Protein AF-A0A4Y2VWH1-F1 (afdb_monomer_lite)

Sequence (164 aa):
TGNESFRDIEFEDDFLRLFISSNDYKIDQAFLKIQNFLNLRIDHNYFFHNVTFDFTQNPAYRFVTLLPHRRKDGSATILFELAKWDPDIVPLEHLKQIMFMIYIQELRNPVTQASGFNIIYDFEDAGFRYIKYGTPKNLFLLHHVSFVSIFFSLGQVLREMHKQ

Secondary structure (DSSP, 8-state):
---GGGTT----HHHHHHHHHTTTT-HHHHHHHHHHHHHHHHHTGGGGS-----TTT-GGGTTEEE-SS--TT-PEEEEEEGGG--TTTS-HHHHHHHHHHHHHHHTTSHHHHHH-EEEEEE-TT--GGGGGG--HHHHHHHHHHHHHHT---THHHHHHHT--

Radius of gyration: 17.05 Å; chains: 1; bounding box: 41×46×43 Å

Structure (mmCIF, N/CA/C/O backbone):
data_AF-A0A4Y2VWH1-F1
#
_entry.id   AF-A0A4Y2VWH1-F1
#
loop_
_atom_site.group_PDB
_atom_site.id
_atom_site.type_symbol
_atom_site.label_atom_id
_atom_site.label_alt_id
_atom_site.label_comp_id
_atom_site.label_asym_id
_atom_site.label_entity_id
_atom_site.label_seq_id
_atom_site.pdbx_PDB_ins_code
_atom_site.Cartn_x
_atom_site.Cartn_y
_atom_site.Cartn_z
_atom_site.occupancy
_atom_site.B_iso_or_equiv
_atom_site.auth_seq_id
_atom_site.auth_comp_id
_atom_site.auth_asym_id
_atom_site.auth_atom_id
_atom_site.pdbx_PDB_model_num
ATOM 1 N N . THR A 1 1 ? -14.461 24.667 16.921 1.00 41.09 1 THR A N 1
ATOM 2 C CA . THR A 1 1 ? -13.549 25.353 15.982 1.00 41.09 1 THR A CA 1
ATOM 3 C C . THR A 1 1 ? -12.993 24.311 15.031 1.00 41.09 1 THR A C 1
ATOM 5 O O . THR A 1 1 ? -12.254 23.441 15.466 1.00 41.09 1 THR A O 1
ATOM 8 N N . GLY A 1 2 ? -13.447 24.302 13.776 1.00 49.59 2 GLY A N 1
ATOM 9 C CA . GLY A 1 2 ? -12.966 23.357 12.761 1.00 49.59 2 GLY A CA 1
ATOM 10 C C . GLY A 1 2 ? -11.771 23.942 12.014 1.00 49.59 2 GLY A C 1
ATOM 11 O O . GLY A 1 2 ? -11.797 25.123 11.674 1.00 49.59 2 GLY A O 1
ATOM 12 N N . ASN A 1 3 ? -10.732 23.139 11.794 1.00 55.84 3 ASN A N 1
ATOM 13 C CA . ASN A 1 3 ? -9.590 23.521 10.966 1.00 55.84 3 ASN A CA 1
ATOM 14 C C . ASN A 1 3 ? -10.058 23.693 9.506 1.00 55.84 3 ASN A C 1
ATOM 16 O O . ASN A 1 3 ? -10.715 22.802 8.964 1.00 55.84 3 ASN A O 1
ATOM 20 N N . GLU A 1 4 ? -9.748 24.833 8.881 1.00 60.78 4 GLU A N 1
ATOM 21 C CA . GLU A 1 4 ? -10.197 25.157 7.520 1.00 60.78 4 GLU A CA 1
ATOM 22 C C . GLU A 1 4 ? -9.680 24.163 6.466 1.00 60.78 4 GLU A C 1
ATOM 24 O O . GLU A 1 4 ? -10.330 23.981 5.441 1.00 60.78 4 GLU A O 1
ATOM 29 N N . SER A 1 5 ? -8.586 23.446 6.751 1.00 61.66 5 SER A N 1
ATOM 30 C CA . SER A 1 5 ? -7.979 22.438 5.867 1.00 61.66 5 SER A CA 1
ATOM 31 C C . SER A 1 5 ? -8.829 21.184 5.615 1.00 61.66 5 SER A C 1
ATOM 33 O O . SER A 1 5 ? -8.465 20.377 4.763 1.00 61.66 5 SER A O 1
ATOM 35 N N . PHE A 1 6 ? -9.931 20.984 6.348 1.00 61.72 6 PHE A N 1
ATOM 36 C CA . PHE A 1 6 ? -10.769 19.780 6.244 1.00 61.72 6 PHE A CA 1
ATOM 37 C C . PHE A 1 6 ? -12.213 20.062 5.808 1.00 61.72 6 PHE A C 1
ATOM 39 O O . PHE A 1 6 ? -13.040 19.156 5.862 1.00 61.72 6 PHE A O 1
ATOM 46 N N . ARG A 1 7 ? -12.537 21.297 5.391 1.00 61.34 7 ARG A N 1
ATOM 47 C CA . ARG A 1 7 ? -13.916 21.681 5.024 1.00 61.34 7 ARG A CA 1
ATOM 48 C C . ARG A 1 7 ? -14.492 20.874 3.857 1.00 61.34 7 ARG A C 1
ATOM 50 O O . ARG A 1 7 ? -15.697 20.663 3.834 1.00 61.34 7 ARG A O 1
ATOM 57 N N . ASP A 1 8 ? -13.637 20.384 2.965 1.00 65.75 8 ASP A N 1
ATOM 58 C CA . ASP A 1 8 ? -14.047 19.644 1.764 1.00 65.75 8 ASP A CA 1
ATOM 59 C C . ASP A 1 8 ? -14.011 18.117 1.957 1.00 65.75 8 ASP A C 1
ATOM 61 O O . ASP A 1 8 ? -14.059 17.354 0.991 1.00 65.75 8 ASP A O 1
ATOM 65 N N . ILE A 1 9 ? -13.860 17.643 3.199 1.00 66.88 9 ILE A N 1
ATOM 66 C CA . ILE A 1 9 ? -13.859 16.213 3.511 1.00 66.88 9 ILE A CA 1
ATOM 67 C C . ILE A 1 9 ? -15.233 15.831 4.042 1.00 66.88 9 ILE A C 1
ATOM 69 O O . ILE A 1 9 ? -15.542 16.039 5.214 1.00 66.88 9 ILE A O 1
ATOM 73 N N . GLU A 1 10 ? -16.039 15.232 3.174 1.00 71.50 10 GLU A N 1
ATOM 74 C CA . GLU A 1 10 ? -17.254 14.545 3.586 1.00 71.50 10 GLU A CA 1
ATOM 75 C C . GLU A 1 10 ? -16.892 13.118 4.007 1.00 71.50 10 GLU A C 1
ATOM 77 O O . GLU A 1 10 ? -16.312 12.346 3.241 1.00 71.50 10 GLU A O 1
ATOM 82 N N . PHE A 1 11 ? -17.169 12.790 5.267 1.00 77.06 11 PHE A N 1
ATOM 83 C CA . PHE A 1 11 ? -16.975 11.443 5.778 1.00 77.06 11 PHE A CA 1
ATOM 84 C C . PHE A 1 11 ? -18.276 10.666 5.637 1.00 77.06 11 PHE A C 1
ATOM 86 O O . PHE A 1 11 ? -19.231 10.920 6.366 1.00 77.06 11 PHE A O 1
ATOM 93 N N . GLU A 1 12 ? -18.297 9.705 4.719 1.00 78.06 12 GLU A N 1
ATOM 94 C CA . GLU A 1 12 ? -19.407 8.763 4.607 1.00 78.06 12 GLU A CA 1
ATOM 95 C C . GLU A 1 12 ? -19.543 7.938 5.902 1.00 78.06 12 GLU A C 1
ATOM 97 O O . GLU A 1 12 ? -18.546 7.561 6.527 1.00 78.06 12 GLU A O 1
ATOM 102 N N . ASP A 1 13 ? -20.776 7.610 6.295 1.00 79.75 13 ASP A N 1
ATOM 103 C CA . ASP A 1 13 ? -21.050 6.811 7.499 1.00 79.75 13 ASP A CA 1
ATOM 104 C C . ASP A 1 13 ? -20.295 5.480 7.487 1.00 79.75 13 ASP A C 1
ATOM 106 O O . ASP A 1 13 ? -19.728 5.068 8.503 1.00 79.75 13 ASP A O 1
ATOM 110 N N . ASP A 1 14 ? -20.255 4.821 6.328 1.00 74.06 14 ASP A N 1
ATOM 111 C CA . ASP A 1 14 ? -19.540 3.563 6.164 1.00 74.06 14 ASP A CA 1
ATOM 112 C C . ASP A 1 14 ? -18.046 3.747 6.410 1.00 74.06 14 ASP A C 1
ATOM 114 O O . ASP A 1 14 ? -17.468 2.907 7.089 1.00 74.06 14 ASP A O 1
ATOM 118 N N . PHE A 1 15 ? -17.449 4.866 5.974 1.00 77.44 15 PHE A N 1
ATOM 119 C CA . PHE A 1 15 ? -16.045 5.204 6.222 1.00 77.44 15 PHE A CA 1
ATOM 120 C C . PHE A 1 15 ? -15.758 5.399 7.715 1.00 77.44 15 PHE A C 1
ATOM 122 O O . PHE A 1 15 ? -14.807 4.818 8.234 1.00 77.44 15 PHE A O 1
ATOM 129 N N . LEU A 1 16 ? -16.587 6.158 8.439 1.00 83.12 16 LEU A N 1
ATOM 130 C CA . LEU A 1 16 ? -16.414 6.354 9.887 1.00 83.12 16 LEU A CA 1
ATOM 131 C C . LEU A 1 16 ? -16.597 5.050 10.668 1.00 83.12 16 LEU A C 1
ATOM 133 O O . LEU A 1 16 ? -15.852 4.775 11.614 1.00 83.12 16 LEU A O 1
ATOM 137 N N . ARG A 1 17 ? -17.554 4.215 10.248 1.00 81.44 17 ARG A N 1
ATOM 138 C CA . ARG A 1 17 ? -17.773 2.884 10.824 1.00 81.44 17 ARG A CA 1
ATOM 139 C C . ARG A 1 17 ? -16.542 1.996 10.695 1.00 81.44 17 ARG A C 1
ATOM 141 O O . ARG A 1 17 ? -16.327 1.211 11.614 1.00 81.44 17 ARG A O 1
ATOM 148 N N . LEU A 1 18 ? -15.723 2.155 9.647 1.00 78.31 18 LEU A N 1
ATOM 149 C CA . LEU A 1 18 ? -14.462 1.416 9.497 1.00 78.31 18 LEU A CA 1
ATOM 150 C C . LEU A 1 18 ? -13.538 1.650 10.691 1.00 78.31 18 LEU A C 1
ATOM 152 O O . LEU A 1 18 ? -13.060 0.698 11.295 1.00 78.31 18 LEU A O 1
ATOM 156 N N . PHE A 1 19 ? -13.316 2.913 11.062 1.00 81.75 19 PHE A N 1
ATOM 157 C CA . PHE A 1 19 ? -12.410 3.259 12.160 1.00 81.75 19 PHE A CA 1
ATOM 158 C C . PHE A 1 19 ? -12.948 2.797 13.508 1.00 81.75 19 PHE A C 1
ATOM 160 O O . PHE A 1 19 ? -12.181 2.399 14.378 1.00 81.75 19 PHE A O 1
ATOM 167 N N . ILE A 1 20 ? -14.262 2.843 13.704 1.00 84.81 20 ILE A N 1
ATOM 168 C CA . ILE A 1 20 ? -14.867 2.417 14.965 1.00 84.81 20 ILE A CA 1
ATOM 169 C C . ILE A 1 20 ? -14.798 0.891 15.096 1.00 84.81 20 ILE A C 1
ATOM 171 O O . ILE A 1 20 ? -14.327 0.386 16.118 1.00 84.81 20 ILE A O 1
ATOM 175 N N . SER A 1 21 ? -15.229 0.154 14.068 1.00 79.50 21 SER A N 1
ATOM 176 C CA . SER A 1 21 ? -15.251 -1.312 14.086 1.00 79.50 21 SER A CA 1
ATOM 177 C C . SER A 1 21 ? -13.838 -1.890 14.175 1.00 79.50 21 SER A C 1
ATOM 179 O O . SER A 1 21 ? -13.600 -2.810 14.956 1.00 79.50 21 SER A O 1
ATOM 181 N N . SER A 1 22 ? -12.872 -1.286 13.478 1.00 75.62 22 SER A N 1
ATOM 182 C CA . SER A 1 22 ? -11.475 -1.713 13.493 1.00 75.62 22 SER A CA 1
ATOM 183 C C . SER A 1 22 ? -10.705 -1.349 14.760 1.00 75.62 22 SER A C 1
ATOM 185 O O . SER A 1 22 ? -9.524 -1.663 14.857 1.00 75.62 22 SER A O 1
ATOM 187 N N . ASN A 1 23 ? -11.337 -0.695 15.737 1.00 80.12 23 ASN A N 1
ATOM 188 C CA . ASN A 1 23 ? -10.744 -0.380 17.038 1.00 80.12 23 ASN A CA 1
ATOM 189 C C . ASN A 1 23 ? -11.553 -0.987 18.201 1.00 80.12 23 ASN A C 1
ATOM 191 O O . ASN A 1 23 ? -11.502 -0.480 19.320 1.00 80.12 23 ASN A O 1
ATOM 195 N N . ASP A 1 24 ? -12.308 -2.067 17.962 1.00 82.94 24 ASP A N 1
ATOM 196 C CA . ASP A 1 24 ? -13.233 -2.680 18.933 1.00 82.94 24 ASP A CA 1
ATOM 197 C C . ASP A 1 24 ? -14.187 -1.657 19.576 1.00 82.94 24 ASP A C 1
ATOM 199 O O . ASP A 1 24 ? -14.462 -1.718 20.776 1.00 82.94 24 ASP A O 1
ATOM 203 N N . TYR A 1 25 ? -14.646 -0.667 18.808 1.00 85.50 25 TYR A N 1
ATOM 204 C CA . TYR A 1 25 ? -15.505 0.419 19.290 1.00 85.50 25 TYR A CA 1
ATOM 205 C C . TYR A 1 25 ? -14.866 1.319 20.368 1.00 85.50 25 TYR A C 1
ATOM 207 O O . TYR A 1 25 ? -15.559 2.098 21.025 1.00 85.50 25 TYR A O 1
ATOM 215 N N . LYS A 1 26 ? -13.537 1.281 20.536 1.00 89.50 26 LYS A N 1
ATOM 216 C CA . LYS A 1 26 ? -12.795 2.207 21.406 1.00 89.50 26 LYS A CA 1
ATOM 217 C C . LYS A 1 26 ? -12.671 3.562 20.712 1.00 89.50 26 LYS A C 1
ATOM 219 O O . LYS A 1 26 ? -11.758 3.783 19.917 1.00 89.50 26 LYS A O 1
ATOM 224 N N . ILE A 1 27 ? -13.600 4.463 21.025 1.00 90.44 27 ILE A N 1
ATOM 225 C CA . ILE A 1 27 ? -13.768 5.756 20.344 1.00 90.44 27 ILE A CA 1
ATOM 226 C C . ILE A 1 27 ? -12.482 6.589 20.322 1.00 90.44 27 ILE A C 1
ATOM 228 O O . ILE A 1 27 ? -12.123 7.100 19.267 1.00 90.44 27 ILE A O 1
ATOM 232 N N . ASP A 1 28 ? -11.738 6.658 21.427 1.00 90.38 28 ASP A N 1
ATOM 233 C CA . ASP A 1 28 ? -10.490 7.435 21.484 1.00 90.38 28 ASP A CA 1
ATOM 234 C C . ASP A 1 28 ? -9.426 6.907 20.508 1.00 90.38 28 ASP A C 1
ATOM 236 O O . ASP A 1 28 ? -8.703 7.675 19.871 1.00 90.38 28 ASP A O 1
ATOM 240 N N . GLN A 1 29 ? -9.352 5.581 20.344 1.00 87.56 29 GLN A N 1
ATOM 241 C CA . GLN A 1 29 ? -8.416 4.945 19.413 1.00 87.56 29 GLN A CA 1
ATOM 242 C C . GLN A 1 29 ? -8.857 5.166 17.965 1.00 87.56 29 GLN A C 1
ATOM 244 O O . GLN A 1 29 ? -8.034 5.528 17.124 1.00 87.56 29 GLN A O 1
ATOM 249 N N . ALA A 1 30 ? -10.157 5.025 17.689 1.00 87.19 30 ALA A N 1
ATOM 250 C CA . ALA A 1 30 ? -10.735 5.329 16.384 1.00 87.19 30 ALA A CA 1
ATOM 251 C C . ALA A 1 30 ? -10.494 6.797 15.990 1.00 87.19 30 ALA A C 1
ATOM 253 O O . ALA A 1 30 ? -10.068 7.078 14.870 1.0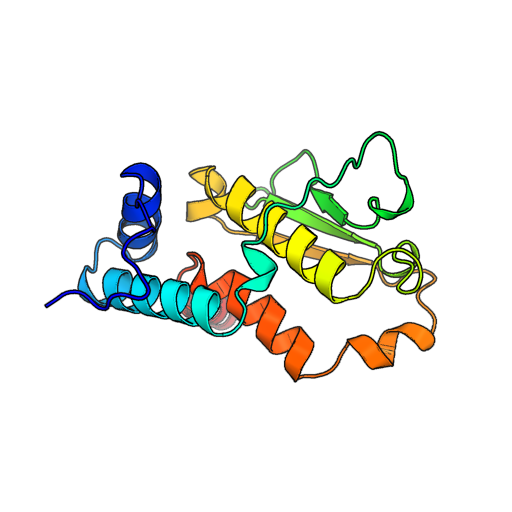0 87.19 30 ALA A O 1
ATOM 254 N N . PHE A 1 31 ? -10.680 7.733 16.925 1.00 88.69 31 PHE A N 1
ATOM 255 C CA . PHE A 1 31 ? -10.443 9.155 16.697 1.00 88.69 31 PHE A CA 1
ATOM 256 C C . PHE A 1 31 ? -8.972 9.451 16.385 1.00 88.69 31 PHE A C 1
ATOM 258 O O . PHE A 1 31 ? -8.682 10.122 15.394 1.00 88.69 31 PHE A O 1
ATOM 265 N N . LEU A 1 32 ? -8.032 8.879 17.148 1.00 88.00 32 LEU A N 1
ATOM 266 C CA . LEU A 1 32 ? -6.598 8.997 16.859 1.00 88.00 32 LEU A CA 1
ATOM 267 C C . LEU A 1 32 ? -6.252 8.479 15.452 1.00 88.00 32 LEU A C 1
ATOM 269 O O . LEU A 1 32 ? -5.411 9.050 14.756 1.00 88.00 32 LEU A O 1
ATOM 273 N N . LYS A 1 33 ? -6.901 7.400 15.001 1.00 83.69 33 LYS A N 1
ATOM 274 C CA . LYS A 1 33 ? -6.706 6.854 13.650 1.00 83.69 33 LYS A CA 1
ATOM 275 C C . LYS A 1 33 ? -7.247 7.778 12.563 1.00 83.69 33 LYS A C 1
ATOM 277 O O . LYS A 1 33 ? -6.551 7.986 11.572 1.00 83.69 33 LYS A O 1
ATOM 282 N N . ILE A 1 34 ? -8.406 8.398 12.780 1.00 86.69 34 ILE A N 1
ATOM 283 C CA . ILE A 1 34 ? -8.937 9.430 11.879 1.00 86.69 34 ILE A CA 1
ATOM 284 C C . ILE A 1 34 ? -7.964 10.614 11.794 1.00 86.69 34 ILE A C 1
ATOM 286 O O . ILE A 1 34 ? -7.655 11.070 10.696 1.00 86.69 34 ILE A O 1
ATOM 290 N N . GLN A 1 35 ? -7.409 11.077 12.919 1.00 87.12 35 GLN A N 1
ATOM 291 C CA . GLN A 1 35 ? -6.401 12.145 12.913 1.00 87.12 35 GLN A CA 1
ATOM 292 C C . GLN A 1 35 ? -5.151 11.753 12.114 1.00 87.12 35 GLN A C 1
ATOM 294 O O . GLN A 1 35 ? -4.659 12.545 11.315 1.00 87.12 35 GLN A O 1
ATOM 299 N N . ASN A 1 36 ? -4.663 10.519 12.270 1.00 85.88 36 ASN A N 1
ATOM 300 C CA . ASN A 1 36 ? -3.532 10.022 11.486 1.00 85.88 36 ASN A CA 1
ATOM 301 C C . ASN A 1 36 ? -3.852 9.960 9.985 1.00 85.88 36 ASN A C 1
ATOM 303 O O . ASN A 1 36 ? -3.011 10.333 9.171 1.00 85.88 36 ASN A O 1
ATOM 307 N N . PHE A 1 37 ? -5.061 9.532 9.609 1.00 84.50 37 PHE A N 1
ATOM 308 C CA . PHE A 1 37 ? -5.513 9.535 8.216 1.00 84.50 37 PHE A CA 1
ATOM 309 C C . PHE A 1 37 ? -5.567 10.958 7.640 1.00 84.50 37 PHE A C 1
ATOM 311 O O . PHE A 1 37 ? -5.122 11.198 6.518 1.00 84.50 37 PHE A O 1
ATOM 318 N N . LEU A 1 38 ? -6.055 11.922 8.421 1.00 85.69 38 LEU A N 1
ATOM 319 C CA . LEU A 1 38 ? -6.078 13.330 8.032 1.00 85.69 38 LEU A CA 1
ATOM 320 C C . LEU A 1 38 ? -4.668 13.911 7.861 1.00 85.69 38 LEU A C 1
ATOM 322 O O . LEU A 1 38 ? -4.416 14.608 6.880 1.00 85.69 38 LEU A O 1
ATOM 326 N N . ASN A 1 39 ? -3.737 13.579 8.757 1.00 86.69 39 ASN A N 1
ATOM 327 C CA . ASN A 1 39 ? -2.334 13.980 8.629 1.00 86.69 39 ASN A CA 1
ATOM 328 C C . ASN A 1 39 ? -1.682 13.353 7.391 1.00 86.69 39 ASN A C 1
ATOM 330 O O . ASN A 1 39 ? -1.011 14.052 6.641 1.00 86.69 39 ASN A O 1
ATOM 334 N N . LEU A 1 40 ? -1.950 12.071 7.107 1.00 84.25 40 LEU A N 1
ATOM 335 C CA . LEU A 1 40 ? -1.500 11.419 5.874 1.00 84.25 40 LEU A CA 1
ATOM 336 C C . LEU A 1 40 ? -1.991 12.180 4.633 1.00 84.25 40 LEU A C 1
ATOM 338 O O . LEU A 1 40 ? -1.221 12.377 3.696 1.00 84.25 40 LEU A O 1
ATOM 342 N N . ARG A 1 41 ? -3.249 12.637 4.635 1.00 84.94 41 ARG A N 1
ATOM 343 C CA . ARG A 1 41 ? -3.819 13.433 3.541 1.00 84.94 41 ARG A CA 1
ATOM 344 C C . ARG A 1 41 ? -3.178 14.811 3.399 1.00 84.94 41 ARG A C 1
ATOM 346 O O . ARG A 1 41 ? -3.063 15.283 2.275 1.00 84.94 41 ARG A O 1
ATOM 353 N N . ILE A 1 42 ? -2.750 15.441 4.490 1.00 85.38 42 ILE A N 1
ATOM 354 C CA . ILE A 1 42 ? -2.020 16.716 4.445 1.00 85.38 42 ILE A CA 1
ATOM 355 C C . ILE A 1 42 ? -0.599 16.496 3.920 1.00 85.38 42 ILE A C 1
ATOM 357 O O . ILE A 1 42 ? -0.201 17.112 2.933 1.00 85.38 42 ILE A O 1
ATOM 361 N N . ASP A 1 43 ? 0.144 15.587 4.549 1.00 86.81 43 ASP A N 1
ATOM 362 C CA . ASP A 1 43 ? 1.572 15.379 4.294 1.00 86.81 43 ASP A CA 1
ATOM 363 C C . ASP A 1 43 ? 1.833 14.708 2.93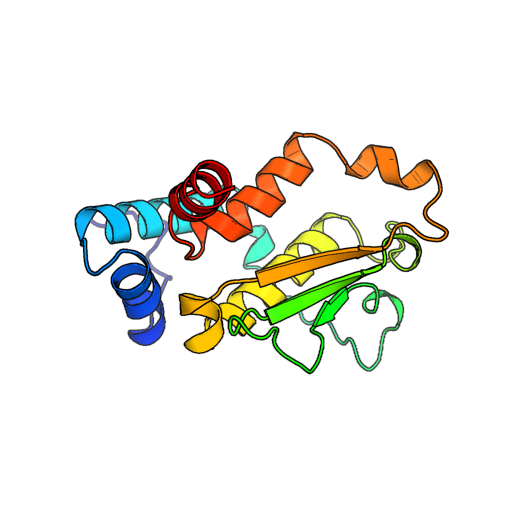7 1.00 86.81 43 ASP A C 1
ATOM 365 O O . ASP A 1 43 ? 2.906 14.856 2.350 1.00 86.81 43 ASP A O 1
ATOM 369 N N . HIS A 1 44 ? 0.855 13.947 2.439 1.00 86.62 44 HIS A N 1
ATOM 370 C CA . HIS A 1 44 ? 0.951 13.153 1.217 1.00 86.62 44 HIS A CA 1
ATOM 371 C C . HIS A 1 44 ? -0.322 13.284 0.363 1.00 86.62 44 HIS A C 1
ATOM 373 O O . HIS A 1 44 ? -0.884 12.289 -0.099 1.00 86.62 44 HIS A O 1
ATOM 379 N N . ASN A 1 45 ? -0.773 14.522 0.132 1.00 86.75 45 ASN A N 1
ATOM 380 C CA . ASN A 1 45 ? -2.008 14.823 -0.607 1.00 86.75 45 ASN A CA 1
ATOM 381 C C . ASN A 1 45 ? -2.096 14.180 -2.002 1.00 86.75 45 ASN A C 1
ATOM 383 O O . ASN A 1 45 ? -3.198 13.868 -2.452 1.00 86.75 45 ASN A O 1
ATOM 387 N N . TYR A 1 46 ? -0.957 13.893 -2.642 1.00 87.44 46 TYR A N 1
ATOM 388 C CA . TYR A 1 46 ? -0.908 13.262 -3.956 1.00 87.44 46 TYR A CA 1
ATOM 389 C C . TYR A 1 46 ? -1.621 11.908 -3.980 1.00 87.44 46 TYR A C 1
ATOM 391 O O . TYR A 1 46 ? -2.211 11.569 -4.999 1.00 87.44 46 TYR A O 1
ATOM 399 N N . PHE A 1 47 ? -1.662 11.161 -2.870 1.00 85.88 47 PHE A N 1
ATOM 400 C CA . PHE A 1 47 ? -2.446 9.923 -2.768 1.00 85.88 47 PHE A CA 1
ATOM 401 C C . PHE A 1 47 ? -3.935 10.109 -3.089 1.00 85.88 47 PHE A C 1
ATOM 403 O O . PHE A 1 47 ? -4.591 9.164 -3.515 1.00 85.88 47 PHE A O 1
ATOM 410 N N . PHE A 1 48 ? -4.454 11.317 -2.879 1.00 82.25 48 PHE A N 1
ATOM 411 C CA . PHE A 1 48 ? -5.868 11.668 -2.973 1.00 82.25 48 PHE A CA 1
ATOM 412 C C . PHE A 1 48 ? -6.193 12.499 -4.218 1.00 82.25 48 PHE A C 1
ATOM 414 O O . PHE A 1 48 ? -7.331 12.935 -4.379 1.00 82.25 48 PHE A O 1
ATOM 421 N N . HIS A 1 49 ? -5.216 12.755 -5.092 1.00 84.69 49 HIS A N 1
ATOM 422 C CA . HIS A 1 49 ? -5.492 13.373 -6.384 1.00 84.69 49 HIS A CA 1
ATOM 423 C C . HIS A 1 49 ? -6.306 12.412 -7.258 1.00 84.69 49 HIS A C 1
ATOM 425 O O . HIS A 1 49 ? -6.064 11.205 -7.255 1.00 84.69 49 HIS A O 1
ATOM 431 N N . ASN A 1 50 ? -7.256 12.947 -8.029 1.00 77.12 50 ASN A N 1
ATOM 432 C CA . ASN A 1 50 ? -8.029 12.150 -8.978 1.00 77.12 50 ASN A CA 1
ATOM 433 C C . ASN A 1 50 ? -7.097 11.609 -10.066 1.00 77.12 50 ASN A C 1
ATOM 435 O O . ASN A 1 50 ? -6.663 12.354 -10.944 1.00 77.12 50 ASN A O 1
ATOM 439 N N . VAL A 1 51 ? -6.805 10.311 -10.010 1.00 72.44 51 VAL A N 1
ATOM 440 C CA . VAL A 1 51 ? -6.035 9.604 -11.033 1.00 72.44 51 VAL A CA 1
ATOM 441 C C . VAL A 1 51 ? -6.830 8.389 -11.488 1.00 72.44 51 VAL A C 1
ATOM 443 O O . VAL A 1 51 ? -7.332 7.617 -10.674 1.00 72.44 51 VAL A O 1
ATOM 446 N N . THR A 1 52 ? -6.954 8.218 -12.801 1.00 76.81 52 THR A N 1
ATOM 447 C CA . THR A 1 52 ? -7.584 7.042 -13.403 1.00 76.81 52 THR A CA 1
ATOM 448 C C . THR A 1 52 ? -6.494 6.148 -13.975 1.00 76.81 52 THR A C 1
ATOM 450 O O . THR A 1 52 ? -5.798 6.534 -14.911 1.00 76.81 52 THR A O 1
ATOM 453 N N . PHE A 1 53 ? -6.351 4.948 -13.416 1.00 82.56 53 PHE A N 1
ATOM 454 C CA . PHE A 1 53 ? -5.459 3.918 -13.938 1.00 82.56 53 PHE A CA 1
ATOM 455 C C . PHE A 1 53 ? -6.288 2.873 -14.681 1.00 82.56 53 PHE A C 1
ATOM 457 O O . PHE A 1 53 ? -7.113 2.187 -14.079 1.00 82.56 53 PHE A O 1
ATOM 464 N N . ASP A 1 54 ? -6.074 2.743 -15.989 1.00 82.31 54 ASP A N 1
ATOM 465 C CA . ASP A 1 54 ? -6.727 1.702 -16.779 1.00 82.31 54 ASP A CA 1
ATOM 466 C C . ASP A 1 54 ? -5.831 0.462 -16.883 1.00 82.31 54 ASP A C 1
ATOM 468 O O . ASP A 1 54 ? -4.994 0.332 -17.781 1.00 82.31 54 ASP A O 1
ATOM 472 N N . PHE A 1 55 ? -6.027 -0.471 -15.952 1.00 83.12 55 PHE A N 1
ATOM 473 C CA . PHE A 1 55 ? -5.330 -1.761 -15.932 1.00 83.12 55 PHE A CA 1
ATOM 474 C C . PHE A 1 55 ? -5.708 -2.664 -17.119 1.00 83.12 55 PHE A C 1
ATOM 476 O O . PHE A 1 55 ? -4.982 -3.614 -17.431 1.00 83.12 55 PHE A O 1
ATOM 483 N N . THR A 1 56 ? -6.828 -2.395 -17.798 1.00 83.56 56 THR A N 1
ATOM 484 C CA . THR A 1 56 ? -7.295 -3.181 -18.948 1.00 83.56 56 THR A CA 1
ATOM 485 C C . THR A 1 56 ? -6.614 -2.746 -20.239 1.00 83.56 56 THR A C 1
ATOM 487 O O . THR A 1 56 ? -6.270 -3.603 -21.050 1.00 83.56 56 THR A O 1
ATOM 490 N N . GLN A 1 57 ? -6.327 -1.453 -20.394 1.00 84.19 57 GLN A N 1
ATOM 491 C CA . GLN A 1 57 ? -5.730 -0.905 -21.613 1.00 84.19 57 GLN A CA 1
ATOM 492 C C . GLN A 1 57 ? -4.211 -0.756 -21.532 1.00 84.19 57 GLN A C 1
ATOM 494 O O . GLN A 1 57 ? -3.532 -0.981 -22.532 1.00 84.19 57 GLN A O 1
ATOM 499 N N . ASN A 1 58 ? -3.657 -0.421 -20.362 1.00 87.38 58 ASN A N 1
ATOM 500 C CA . ASN A 1 58 ? -2.222 -0.190 -20.223 1.00 87.38 58 ASN A CA 1
ATOM 501 C C . ASN A 1 58 ? -1.537 -1.326 -19.436 1.00 87.38 58 ASN A C 1
ATOM 503 O O . ASN A 1 58 ? -1.702 -1.419 -18.214 1.00 87.38 58 ASN A O 1
ATOM 507 N N . PRO A 1 59 ? -0.730 -2.182 -20.095 1.00 88.69 59 PRO A N 1
ATOM 508 C CA . PRO A 1 59 ? -0.023 -3.266 -19.419 1.00 88.69 59 PRO A CA 1
ATOM 509 C C . PRO A 1 59 ? 1.004 -2.766 -18.395 1.00 88.69 59 PRO A C 1
ATOM 511 O O . PRO A 1 59 ? 1.328 -3.512 -17.476 1.00 88.69 59 PRO A O 1
ATOM 514 N N . ALA A 1 60 ? 1.460 -1.511 -18.485 1.00 89.69 60 ALA A N 1
ATOM 515 C CA . ALA A 1 60 ? 2.413 -0.936 -17.538 1.00 89.69 60 ALA A CA 1
ATOM 516 C C . ALA A 1 60 ? 1.867 -0.836 -16.103 1.00 89.69 60 ALA A C 1
ATOM 518 O O . ALA A 1 60 ? 2.652 -0.721 -15.170 1.00 89.69 60 ALA A O 1
ATOM 519 N N . TYR A 1 61 ? 0.545 -0.906 -15.899 1.00 90.25 61 TYR A N 1
ATOM 520 C CA . TYR A 1 61 ? -0.061 -0.932 -14.561 1.00 90.25 61 TYR A CA 1
ATOM 521 C C . TYR A 1 61 ? -0.230 -2.351 -13.990 1.00 90.25 61 TYR A C 1
ATOM 523 O O . TYR A 1 61 ? -0.616 -2.508 -12.834 1.00 90.25 61 TYR A O 1
ATOM 531 N N . ARG A 1 62 ? 0.073 -3.403 -14.763 1.00 91.00 62 ARG A N 1
ATOM 532 C CA . ARG A 1 62 ? -0.160 -4.813 -14.393 1.00 91.00 62 ARG A CA 1
ATOM 533 C C . ARG A 1 62 ? 1.018 -5.445 -13.642 1.00 91.00 62 ARG A C 1
ATOM 535 O O . ARG A 1 62 ? 1.410 -6.572 -13.925 1.00 91.00 62 ARG A O 1
ATOM 542 N N . PHE A 1 63 ? 1.589 -4.705 -12.697 1.00 92.81 63 PHE A N 1
ATOM 543 C CA . PHE A 1 63 ? 2.613 -5.193 -11.761 1.00 92.81 63 PHE A CA 1
ATOM 544 C C . PHE A 1 63 ? 2.037 -5.504 -10.373 1.00 92.81 63 PHE A C 1
ATOM 546 O O . PHE A 1 63 ? 2.746 -5.984 -9.492 1.00 92.81 63 PHE A O 1
ATOM 553 N N . VAL A 1 64 ? 0.754 -5.213 -10.158 1.00 92.88 64 VAL A N 1
ATOM 554 C CA . VAL A 1 64 ? 0.027 -5.544 -8.936 1.00 92.88 64 VAL A CA 1
ATOM 555 C C . VAL A 1 64 ? -1.281 -6.233 -9.296 1.00 92.88 64 VAL A C 1
ATOM 557 O O . VAL A 1 64 ? -2.015 -5.780 -10.172 1.00 92.88 64 VAL A O 1
ATOM 560 N N . THR A 1 65 ? -1.570 -7.334 -8.611 1.00 92.31 65 THR A N 1
ATOM 561 C CA . THR A 1 65 ? -2.777 -8.130 -8.824 1.00 92.31 65 THR A CA 1
ATOM 562 C C . THR A 1 65 ? -3.437 -8.429 -7.488 1.00 92.31 65 THR A C 1
ATOM 564 O O . THR A 1 65 ? -2.821 -9.007 -6.595 1.00 92.31 65 THR A O 1
ATOM 567 N N . LEU A 1 66 ? -4.717 -8.084 -7.360 1.00 92.25 66 LEU A N 1
ATOM 568 C CA . LEU A 1 66 ? -5.559 -8.616 -6.297 1.00 92.25 66 LEU A CA 1
ATOM 569 C C . LEU A 1 66 ? -5.993 -10.030 -6.696 1.00 92.25 66 LEU A C 1
ATOM 571 O O . LEU A 1 66 ? -6.709 -10.208 -7.682 1.00 92.25 66 LEU A O 1
ATOM 575 N N . LEU A 1 67 ? -5.536 -11.042 -5.961 1.00 94.19 67 LEU A N 1
ATOM 576 C CA . LEU A 1 67 ? -5.868 -12.425 -6.282 1.00 94.19 67 LEU A CA 1
ATOM 577 C C . LEU A 1 67 ? -7.357 -12.695 -6.024 1.00 94.19 67 LEU A C 1
ATOM 579 O O . LEU A 1 67 ? -7.912 -12.226 -5.028 1.00 94.19 67 LEU A O 1
ATOM 583 N N . PRO A 1 68 ? -8.012 -13.502 -6.877 1.00 92.56 68 PRO A N 1
ATOM 584 C CA . PRO A 1 68 ? -9.458 -13.696 -6.822 1.00 92.56 68 PRO A CA 1
ATOM 585 C C . PRO A 1 68 ? -9.918 -14.488 -5.596 1.00 92.56 68 PRO A C 1
ATOM 587 O O . PRO A 1 68 ? -11.113 -14.550 -5.319 1.00 92.56 68 PRO A O 1
ATOM 590 N N . HIS A 1 69 ? -9.010 -15.185 -4.911 1.00 93.50 69 HIS A N 1
ATOM 591 C CA . HIS A 1 69 ? -9.340 -16.069 -3.799 1.00 93.50 69 HIS A CA 1
ATOM 592 C C . HIS A 1 69 ? -8.728 -15.529 -2.514 1.00 93.50 69 HIS A C 1
ATOM 594 O O . HIS A 1 69 ? -7.535 -15.227 -2.441 1.00 93.50 69 HIS A O 1
ATOM 600 N N . ARG A 1 70 ? -9.569 -15.435 -1.486 1.00 92.38 70 ARG A N 1
ATOM 601 C CA . ARG A 1 70 ? -9.142 -15.093 -0.131 1.00 92.38 70 ARG A CA 1
ATOM 602 C C . ARG A 1 70 ? -8.432 -16.278 0.505 1.00 92.38 70 ARG A C 1
ATOM 604 O O . ARG A 1 70 ? -8.699 -17.437 0.177 1.00 92.38 70 ARG A O 1
ATOM 611 N N . ARG A 1 71 ? -7.540 -15.985 1.446 1.00 91.75 71 ARG A N 1
ATOM 612 C CA . ARG A 1 71 ? -6.956 -17.014 2.310 1.00 91.75 71 ARG A CA 1
ATOM 613 C C . ARG A 1 71 ? -8.024 -17.581 3.250 1.00 91.75 71 ARG A C 1
ATOM 615 O O . ARG A 1 71 ? -9.101 -17.011 3.413 1.00 91.75 71 ARG A O 1
ATOM 622 N N . LYS A 1 72 ? -7.714 -18.706 3.902 1.00 92.75 72 LYS A N 1
ATOM 623 C CA . LYS A 1 72 ? -8.621 -19.371 4.861 1.00 92.75 72 LYS A CA 1
ATOM 624 C C . LYS A 1 72 ? -9.024 -18.477 6.044 1.00 92.75 72 LYS A C 1
ATOM 626 O O . LYS A 1 72 ? -10.087 -18.681 6.610 1.00 92.75 72 LYS A O 1
ATOM 631 N N . ASP A 1 73 ? -8.183 -17.507 6.394 1.00 86.88 73 ASP A N 1
ATOM 632 C CA . ASP A 1 73 ? -8.429 -16.494 7.429 1.00 86.88 73 ASP A CA 1
ATOM 633 C C . ASP A 1 73 ? -9.305 -15.317 6.944 1.00 86.88 73 ASP A C 1
ATOM 635 O O . ASP A 1 73 ? -9.621 -14.430 7.729 1.00 86.88 73 ASP A O 1
ATOM 639 N N . GLY A 1 74 ? -9.710 -15.304 5.667 1.00 88.31 74 GLY A N 1
ATOM 640 C CA . GLY A 1 74 ? -10.492 -14.238 5.034 1.00 88.31 74 GLY A CA 1
ATOM 641 C C . GLY A 1 74 ? -9.652 -13.140 4.372 1.00 88.31 74 GLY A C 1
ATOM 642 O O . GLY A 1 74 ? -10.203 -12.336 3.610 1.00 88.31 74 GLY A O 1
ATOM 643 N N . SER A 1 75 ? -8.333 -13.115 4.599 1.00 90.00 75 SER A N 1
ATOM 644 C CA . SER A 1 75 ? -7.473 -12.030 4.120 1.00 90.00 75 SER A CA 1
ATOM 645 C C . SER A 1 75 ? -7.419 -11.959 2.595 1.00 90.00 75 SER A C 1
ATOM 647 O O . SER A 1 75 ? -7.375 -12.974 1.885 1.00 90.00 75 SER A O 1
ATOM 649 N N . ALA A 1 76 ? -7.443 -10.727 2.085 1.00 92.31 76 ALA A N 1
ATOM 650 C CA . ALA A 1 76 ? -7.267 -10.442 0.668 1.00 92.31 76 ALA A CA 1
ATOM 651 C C . ALA A 1 76 ? -5.788 -10.608 0.302 1.00 92.31 76 ALA A C 1
ATOM 653 O O . ALA A 1 76 ? -4.921 -10.072 0.992 1.00 92.31 76 ALA A O 1
ATOM 654 N N . THR A 1 77 ? -5.483 -11.346 -0.770 1.00 93.44 77 THR A N 1
ATOM 655 C CA . THR A 1 77 ? -4.092 -11.516 -1.211 1.00 93.44 77 THR A CA 1
ATOM 656 C C . THR A 1 77 ? -3.759 -10.567 -2.351 1.00 93.44 77 THR A C 1
ATOM 658 O O . THR A 1 77 ? -4.434 -10.573 -3.377 1.00 93.44 77 THR A O 1
ATOM 661 N N . ILE A 1 78 ? -2.695 -9.789 -2.179 1.00 91.81 78 ILE A N 1
ATOM 662 C CA . ILE A 1 78 ? -2.126 -8.915 -3.203 1.00 91.81 78 ILE A CA 1
ATOM 663 C C . ILE A 1 78 ? -0.797 -9.518 -3.651 1.00 91.81 78 ILE A C 1
ATOM 665 O O . ILE A 1 78 ? 0.090 -9.741 -2.831 1.00 91.81 78 ILE A O 1
ATOM 669 N N . LEU A 1 79 ? -0.659 -9.773 -4.947 1.00 93.06 79 LEU A N 1
ATOM 670 C CA . LEU A 1 79 ? 0.595 -10.141 -5.591 1.00 93.06 79 LEU A CA 1
ATOM 671 C C . LEU A 1 79 ? 1.229 -8.886 -6.190 1.00 93.06 79 LEU A C 1
ATOM 673 O O . LEU A 1 79 ? 0.583 -8.175 -6.958 1.00 93.06 79 LEU A O 1
ATOM 677 N N . PHE A 1 80 ? 2.482 -8.625 -5.841 1.00 91.88 80 PHE A N 1
ATOM 678 C CA . PHE A 1 80 ? 3.282 -7.535 -6.376 1.00 91.88 80 PHE A CA 1
ATOM 679 C C . PHE A 1 80 ? 4.493 -8.104 -7.118 1.00 91.88 80 PHE A C 1
ATOM 681 O O . PHE A 1 80 ? 5.389 -8.666 -6.495 1.00 91.88 80 PHE A O 1
ATOM 688 N N . GLU A 1 81 ? 4.510 -7.949 -8.439 1.00 93.69 81 GLU A N 1
ATOM 689 C CA . GLU A 1 81 ? 5.532 -8.483 -9.344 1.00 93.69 81 GLU A CA 1
ATOM 690 C C . GLU A 1 81 ? 6.513 -7.369 -9.716 1.00 93.69 81 GLU A C 1
ATOM 692 O O . GLU A 1 81 ? 6.278 -6.581 -10.638 1.00 93.69 81 GLU A O 1
ATOM 697 N N . LEU A 1 82 ? 7.620 -7.273 -8.975 1.00 91.81 82 LEU A N 1
ATOM 698 C CA . LEU A 1 82 ? 8.508 -6.111 -9.038 1.00 91.81 82 LEU A CA 1
ATOM 699 C C . LEU A 1 82 ? 9.158 -5.934 -10.418 1.00 91.81 82 LEU A C 1
ATOM 701 O O . LEU A 1 82 ? 9.319 -4.802 -10.873 1.00 91.81 82 LEU A O 1
ATOM 705 N N . ALA A 1 83 ? 9.500 -7.026 -11.106 1.00 92.25 83 ALA A N 1
ATOM 706 C CA . ALA A 1 83 ? 10.121 -6.970 -12.430 1.00 92.25 83 ALA A CA 1
ATOM 707 C C . ALA A 1 83 ? 9.197 -6.406 -13.524 1.00 92.25 83 ALA A C 1
ATOM 709 O O . ALA A 1 83 ? 9.686 -5.849 -14.507 1.00 92.25 83 ALA A O 1
ATOM 710 N N . LYS A 1 84 ? 7.871 -6.499 -13.342 1.00 94.06 84 LYS A N 1
ATOM 711 C CA . LYS A 1 84 ? 6.876 -5.932 -14.270 1.00 94.06 84 LYS A CA 1
ATOM 712 C C . LYS A 1 84 ? 6.687 -4.429 -14.095 1.00 94.06 84 LYS A C 1
ATOM 714 O O . LYS A 1 84 ? 6.119 -3.778 -14.969 1.00 94.06 84 LYS A O 1
ATOM 719 N N . TRP A 1 85 ? 7.136 -3.871 -12.974 1.00 94.19 85 TRP A N 1
ATOM 720 C CA . TRP A 1 85 ? 7.099 -2.436 -12.763 1.00 94.19 85 TRP A CA 1
ATOM 721 C C . TRP A 1 85 ? 8.251 -1.765 -13.515 1.00 94.19 85 TRP A C 1
ATOM 723 O O . TRP A 1 85 ? 9.428 -2.033 -13.254 1.00 94.19 85 TRP A O 1
ATOM 733 N N . ASP A 1 86 ? 7.899 -0.867 -14.434 1.00 92.69 86 ASP A N 1
ATOM 734 C CA . ASP A 1 86 ? 8.833 0.038 -15.098 1.00 92.69 86 ASP A CA 1
ATOM 735 C C . ASP A 1 86 ? 8.734 1.441 -14.467 1.00 92.69 86 ASP A C 1
ATOM 737 O O . ASP A 1 86 ? 7.734 2.132 -14.684 1.00 92.69 86 ASP A O 1
ATOM 741 N N . PRO A 1 87 ? 9.742 1.881 -13.687 1.00 92.44 87 PRO A N 1
ATOM 742 C CA . PRO A 1 87 ? 9.739 3.188 -13.040 1.00 92.44 87 PRO A CA 1
ATOM 743 C C . PRO A 1 87 ? 9.785 4.380 -14.003 1.00 92.44 87 PRO A C 1
ATOM 745 O O . PRO A 1 87 ? 9.446 5.485 -13.579 1.00 92.44 87 PRO A O 1
ATOM 748 N N . ASP A 1 88 ? 10.216 4.175 -15.254 1.00 91.94 88 ASP A N 1
ATOM 749 C CA . ASP A 1 88 ? 10.296 5.232 -16.267 1.00 91.94 88 ASP A CA 1
ATOM 750 C C . ASP A 1 88 ? 8.923 5.470 -16.927 1.00 91.94 88 ASP A C 1
ATOM 752 O O . ASP A 1 88 ? 8.639 6.572 -17.395 1.00 91.94 88 ASP A O 1
ATOM 756 N N . ILE A 1 89 ? 8.039 4.462 -16.906 1.00 92.06 89 ILE A N 1
ATOM 757 C CA . ILE A 1 89 ? 6.651 4.554 -17.395 1.00 92.06 89 ILE A CA 1
ATOM 758 C C . ILE A 1 89 ? 5.678 4.851 -16.248 1.00 92.06 89 ILE A C 1
ATOM 760 O O . ILE A 1 89 ? 4.766 5.669 -16.381 1.00 92.06 89 ILE A O 1
ATOM 764 N N . VAL A 1 90 ? 5.858 4.177 -15.112 1.00 92.44 90 VAL A N 1
ATOM 765 C CA . VAL A 1 90 ? 5.049 4.338 -13.904 1.00 92.44 90 VAL A CA 1
ATOM 766 C C . VAL A 1 90 ? 5.956 4.843 -12.788 1.00 92.44 90 VAL A C 1
ATOM 768 O O . VAL A 1 90 ? 6.578 4.040 -12.091 1.00 92.44 90 VAL A O 1
ATOM 771 N N . PRO A 1 91 ? 6.027 6.166 -12.564 1.00 92.25 91 PRO A N 1
ATOM 772 C CA . PRO A 1 91 ? 6.833 6.724 -11.490 1.00 92.25 91 PRO A CA 1
ATOM 773 C C . PRO A 1 91 ? 6.464 6.131 -10.128 1.00 92.25 91 PRO A C 1
ATOM 775 O O . PRO A 1 91 ? 5.324 5.729 -9.886 1.00 92.25 91 PRO A O 1
ATOM 778 N N . LEU A 1 92 ? 7.417 6.137 -9.194 1.00 90.38 92 LEU A N 1
ATOM 779 C CA . LEU A 1 92 ? 7.212 5.609 -7.840 1.00 90.38 92 LEU A CA 1
ATOM 780 C C . LEU A 1 92 ? 5.976 6.212 -7.141 1.00 90.38 92 LEU A C 1
ATOM 782 O O . LEU A 1 92 ? 5.319 5.529 -6.360 1.00 90.38 92 LEU A O 1
ATOM 786 N N . GLU A 1 93 ? 5.653 7.478 -7.405 1.00 89.25 93 GLU A N 1
ATOM 787 C CA . GLU A 1 93 ? 4.455 8.134 -6.865 1.00 89.25 93 GLU A CA 1
ATOM 788 C C . GLU A 1 93 ? 3.160 7.500 -7.385 1.00 89.25 93 GLU A C 1
ATOM 790 O O . GLU A 1 93 ? 2.261 7.228 -6.591 1.00 89.25 93 GLU A O 1
ATOM 795 N N . HIS A 1 94 ? 3.094 7.163 -8.676 1.00 90.50 94 HIS A N 1
ATOM 796 C CA . HIS A 1 94 ? 1.953 6.452 -9.255 1.00 90.50 94 HIS A CA 1
ATOM 797 C C . HIS A 1 94 ? 1.848 5.026 -8.715 1.00 90.50 94 HIS A C 1
ATOM 799 O O . HIS A 1 94 ? 0.752 4.578 -8.400 1.00 90.50 94 HIS A O 1
ATOM 805 N N . LEU A 1 95 ? 2.973 4.328 -8.522 1.00 91.12 95 LEU A N 1
ATOM 806 C CA . LEU A 1 95 ? 2.968 3.026 -7.846 1.00 91.12 95 LEU A CA 1
ATOM 807 C C . LEU A 1 95 ? 2.349 3.140 -6.448 1.00 91.12 95 LEU A C 1
ATOM 809 O O . LEU A 1 95 ? 1.476 2.355 -6.084 1.00 91.12 95 LEU A O 1
ATOM 813 N N . LYS A 1 96 ? 2.774 4.137 -5.666 1.00 89.06 96 LYS A N 1
ATOM 814 C CA . LYS A 1 96 ? 2.244 4.396 -4.323 1.00 89.06 96 LYS A CA 1
ATOM 815 C C . LYS A 1 96 ? 0.742 4.714 -4.360 1.00 89.06 96 LYS A C 1
ATOM 817 O O . LYS A 1 96 ? 0.002 4.156 -3.554 1.00 89.06 96 LYS A O 1
ATOM 822 N N . GLN A 1 97 ? 0.287 5.543 -5.301 1.00 90.44 97 GLN A N 1
ATOM 823 C CA . GLN A 1 97 ? -1.138 5.839 -5.513 1.00 90.44 97 GLN A CA 1
ATOM 824 C C . GLN A 1 97 ? -1.948 4.592 -5.880 1.00 90.44 97 GLN A C 1
ATOM 826 O O . GLN A 1 97 ? -3.005 4.368 -5.300 1.00 90.44 97 GLN A O 1
ATOM 831 N N . ILE A 1 98 ? -1.443 3.754 -6.791 1.00 90.31 98 ILE A N 1
ATOM 832 C CA . ILE A 1 98 ? -2.086 2.494 -7.183 1.00 90.31 98 ILE A CA 1
ATOM 833 C C . ILE A 1 98 ? -2.248 1.578 -5.965 1.00 90.31 98 ILE A C 1
ATOM 835 O O . ILE A 1 98 ? -3.346 1.084 -5.710 1.00 90.31 98 ILE A O 1
ATOM 839 N N . MET A 1 99 ? -1.186 1.392 -5.174 1.00 87.75 99 MET A N 1
ATOM 840 C CA . MET A 1 99 ? -1.245 0.583 -3.952 1.00 87.75 99 MET A CA 1
ATOM 841 C C . MET A 1 99 ? -2.248 1.156 -2.945 1.00 87.75 99 MET A C 1
ATOM 843 O O . MET A 1 99 ? -3.045 0.411 -2.381 1.00 87.75 99 MET A O 1
ATOM 847 N N . PHE A 1 100 ? -2.245 2.478 -2.744 1.00 87.31 100 PHE A N 1
ATOM 848 C CA . PHE A 1 100 ? -3.195 3.156 -1.863 1.00 87.31 100 PHE A CA 1
ATOM 849 C C . PHE A 1 100 ? -4.647 2.942 -2.301 1.00 87.31 100 PHE A C 1
ATOM 851 O O . PHE A 1 100 ? -5.477 2.534 -1.492 1.00 87.31 100 PHE A O 1
ATOM 858 N N . MET A 1 101 ? -4.940 3.145 -3.585 1.00 86.94 101 MET A N 1
ATOM 859 C CA . MET A 1 101 ? -6.263 2.929 -4.165 1.00 86.94 101 MET A CA 1
ATOM 860 C C . MET A 1 101 ? -6.735 1.482 -3.973 1.00 86.94 101 MET A C 1
ATOM 862 O O . MET A 1 101 ? -7.872 1.270 -3.556 1.00 86.94 101 MET A O 1
ATOM 866 N N . ILE A 1 102 ? -5.868 0.492 -4.221 1.00 87.56 102 ILE A N 1
ATOM 867 C CA . ILE A 1 102 ? -6.185 -0.929 -4.003 1.00 87.56 102 ILE A CA 1
ATOM 868 C C . ILE A 1 102 ? -6.528 -1.185 -2.532 1.00 87.56 102 ILE A C 1
ATOM 870 O O . ILE A 1 102 ? -7.544 -1.818 -2.250 1.00 87.56 102 ILE A O 1
ATOM 874 N N . TYR A 1 103 ? -5.729 -0.663 -1.592 1.00 85.44 103 TYR A N 1
ATOM 875 C CA . TYR A 1 103 ? -6.005 -0.828 -0.165 1.00 85.44 103 TYR A CA 1
ATOM 876 C C . TYR A 1 103 ? -7.336 -0.204 0.241 1.00 85.44 103 TYR A C 1
ATOM 878 O O . TYR A 1 103 ? -8.136 -0.876 0.885 1.00 85.44 103 TYR A O 1
ATOM 886 N N . ILE A 1 104 ? -7.595 1.050 -0.136 1.00 82.25 104 ILE A N 1
ATOM 887 C CA . ILE A 1 104 ? -8.836 1.743 0.231 1.00 82.25 104 ILE A CA 1
ATOM 888 C C . ILE A 1 104 ? -10.053 1.046 -0.379 1.00 82.25 104 ILE A C 1
ATOM 890 O O . ILE A 1 104 ? -11.049 0.863 0.315 1.00 82.25 104 ILE A O 1
ATOM 894 N N . GLN A 1 105 ? -9.966 0.593 -1.632 1.00 84.06 105 GLN A N 1
ATOM 895 C CA . GLN A 1 105 ? -11.056 -0.133 -2.279 1.00 84.06 105 GLN A CA 1
ATOM 896 C C . GLN A 1 105 ? -11.340 -1.472 -1.583 1.00 84.06 105 GLN A C 1
ATOM 898 O O . GLN A 1 105 ? -12.498 -1.775 -1.298 1.00 84.06 105 GLN A O 1
ATOM 903 N N . GLU A 1 106 ? -10.309 -2.254 -1.255 1.00 85.81 106 GLU A N 1
ATOM 904 C CA . GLU A 1 106 ? -10.481 -3.531 -0.553 1.00 85.81 106 GLU A CA 1
ATOM 905 C C . GLU A 1 106 ? -10.930 -3.363 0.900 1.00 85.81 106 GLU A C 1
ATOM 907 O O . GLU A 1 106 ? -11.661 -4.202 1.423 1.00 85.81 106 GLU A O 1
ATOM 912 N N . LEU A 1 107 ? -10.560 -2.259 1.548 1.00 81.69 107 LEU A N 1
ATOM 913 C CA . LEU A 1 107 ? -11.022 -1.913 2.889 1.00 81.69 107 LEU A CA 1
ATOM 914 C C . LEU A 1 107 ? -12.514 -1.568 2.945 1.00 81.69 107 LEU A C 1
A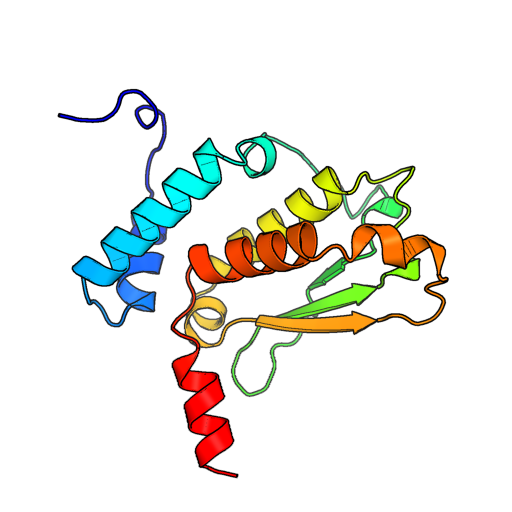TOM 916 O O . LEU A 1 107 ? -13.077 -1.534 4.034 1.00 81.69 107 LEU A O 1
ATOM 920 N N . ARG A 1 108 ? -13.199 -1.401 1.808 1.00 79.38 108 ARG A N 1
ATOM 921 C CA . ARG A 1 108 ? -14.671 -1.339 1.766 1.00 79.38 108 ARG A CA 1
ATOM 922 C C . ARG A 1 108 ? -15.317 -2.707 2.002 1.00 79.38 108 ARG A C 1
ATOM 924 O O . ARG A 1 108 ? -16.499 -2.773 2.323 1.00 79.38 108 ARG A O 1
ATOM 931 N N . ASN A 1 109 ? -14.563 -3.801 1.866 1.00 84.25 109 ASN A N 1
ATOM 932 C CA . ASN A 1 109 ? -15.050 -5.147 2.134 1.00 84.25 109 ASN A CA 1
ATOM 933 C C . ASN A 1 109 ? -14.948 -5.476 3.641 1.00 84.25 109 ASN A C 1
ATOM 935 O O . ASN A 1 109 ? -13.836 -5.499 4.176 1.00 84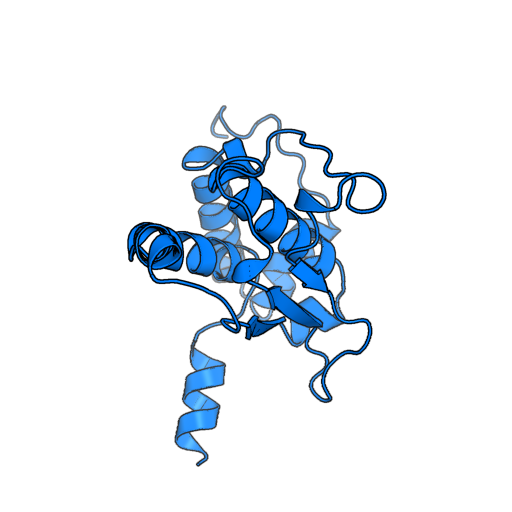.25 109 ASN A O 1
ATOM 939 N N . PRO A 1 110 ? -16.060 -5.808 4.327 1.00 80.88 110 PRO A N 1
ATOM 940 C CA . PRO A 1 110 ? -16.053 -6.094 5.764 1.00 80.88 110 PRO A CA 1
ATOM 941 C C . PRO A 1 110 ? -15.207 -7.316 6.138 1.00 80.88 110 PRO A C 1
ATOM 943 O O . PRO A 1 110 ? -14.655 -7.369 7.235 1.00 80.88 110 PRO A O 1
ATOM 946 N N . VAL A 1 111 ? -15.045 -8.282 5.225 1.00 86.94 111 VAL A N 1
ATOM 947 C CA . VAL A 1 111 ? -14.147 -9.422 5.446 1.00 86.94 111 VAL A CA 1
ATOM 948 C C . VAL A 1 111 ? -12.707 -8.925 5.507 1.00 86.94 111 VAL A C 1
ATOM 950 O O . VAL A 1 111 ? -12.028 -9.188 6.492 1.00 86.94 111 VAL A O 1
ATOM 953 N N . THR A 1 112 ? -12.264 -8.125 4.528 1.00 85.25 112 THR A N 1
ATOM 954 C CA . THR A 1 112 ? -10.912 -7.538 4.529 1.00 85.25 112 THR A CA 1
ATOM 955 C C . THR A 1 112 ? -10.672 -6.656 5.754 1.00 85.25 112 THR A C 1
ATOM 957 O O . THR A 1 112 ? -9.577 -6.680 6.303 1.00 85.25 112 THR A O 1
ATOM 960 N N . GLN A 1 113 ? -11.670 -5.908 6.226 1.00 77.31 113 GLN A N 1
ATOM 961 C CA . GLN A 1 113 ? -11.529 -5.099 7.445 1.00 77.31 113 GLN A CA 1
ATOM 962 C C . GLN A 1 113 ? -11.209 -5.958 8.674 1.00 77.31 113 GLN A C 1
ATOM 964 O O . GLN A 1 113 ? -10.388 -5.564 9.500 1.00 77.31 113 GLN A O 1
ATOM 969 N N . ALA A 1 114 ? -11.830 -7.136 8.778 1.00 79.19 114 ALA A N 1
ATOM 970 C CA . ALA A 1 114 ? -11.638 -8.048 9.900 1.00 79.19 114 ALA A CA 1
ATOM 971 C C . ALA A 1 114 ? -10.355 -8.891 9.785 1.00 79.19 114 ALA A C 1
ATOM 973 O O . ALA A 1 114 ? -9.701 -9.149 10.792 1.00 79.19 114 ALA A O 1
ATOM 974 N N . SER A 1 115 ? -9.997 -9.333 8.576 1.00 84.12 115 SER A N 1
ATOM 975 C CA . SER A 1 115 ? -8.909 -10.301 8.347 1.00 84.12 115 SER A CA 1
ATOM 976 C C . SER A 1 115 ? -7.625 -9.701 7.773 1.00 84.12 115 SER A C 1
ATOM 978 O O . SER A 1 115 ? -6.579 -10.342 7.766 1.00 84.12 115 SER A O 1
ATOM 980 N N . GLY A 1 116 ? -7.704 -8.496 7.222 1.00 83.38 116 GLY A N 1
ATOM 981 C CA . GLY A 1 116 ? -6.598 -7.785 6.601 1.00 83.38 116 GLY A CA 1
ATOM 982 C C . GLY A 1 116 ? -6.115 -8.306 5.260 1.00 83.38 116 GLY A C 1
ATOM 983 O O . GLY A 1 116 ? -6.871 -8.883 4.472 1.00 83.38 116 GLY A O 1
ATOM 984 N N . PHE A 1 117 ? -4.847 -8.004 4.988 1.00 86.75 117 PHE A N 1
ATOM 985 C CA . PHE A 1 117 ? -4.175 -8.257 3.722 1.00 86.75 117 PHE A CA 1
ATOM 986 C C . PHE A 1 117 ? -3.027 -9.243 3.901 1.00 86.75 117 PHE A C 1
ATOM 988 O O . PHE A 1 117 ? -2.311 -9.221 4.899 1.00 86.75 117 PHE A O 1
ATOM 995 N N . ASN A 1 118 ? -2.802 -10.041 2.868 1.00 88.00 118 ASN A N 1
ATOM 996 C CA . ASN A 1 118 ? -1.606 -10.838 2.679 1.00 88.00 118 ASN A CA 1
ATOM 997 C C . ASN A 1 118 ? -0.896 -10.346 1.417 1.00 88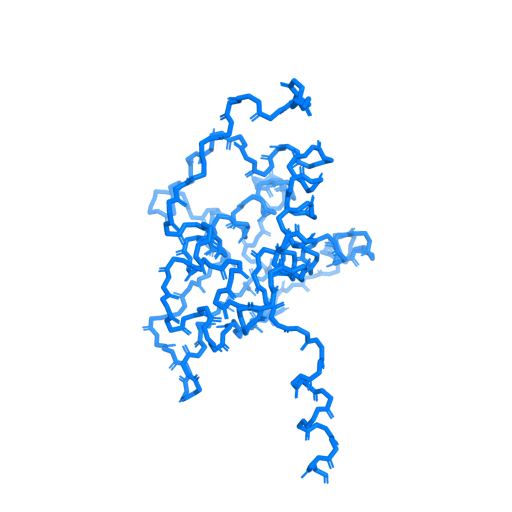.00 118 ASN A C 1
ATOM 999 O O . ASN A 1 118 ? -1.497 -10.339 0.346 1.00 88.00 118 ASN A O 1
ATOM 1003 N N . ILE A 1 119 ? 0.365 -9.939 1.525 1.00 88.06 119 ILE A N 1
ATOM 1004 C CA . ILE A 1 119 ? 1.106 -9.390 0.386 1.00 88.06 119 ILE A CA 1
ATOM 1005 C C . ILE A 1 119 ? 2.200 -10.375 -0.008 1.00 88.06 119 ILE A C 1
ATOM 1007 O O . ILE A 1 119 ? 3.019 -10.765 0.823 1.00 88.06 119 ILE A O 1
ATOM 1011 N N . ILE A 1 120 ? 2.202 -10.772 -1.276 1.00 89.75 120 ILE A N 1
ATOM 1012 C CA . ILE A 1 120 ? 3.246 -11.583 -1.893 1.00 89.75 120 ILE A CA 1
ATOM 1013 C C . ILE A 1 120 ? 4.101 -10.640 -2.726 1.00 89.75 120 ILE A C 1
ATOM 1015 O O . ILE A 1 120 ? 3.606 -10.027 -3.670 1.00 89.75 120 ILE A O 1
ATOM 1019 N N . TYR A 1 121 ? 5.374 -10.527 -2.366 1.00 88.12 121 TYR A N 1
ATOM 1020 C CA . TYR A 1 121 ? 6.358 -9.812 -3.164 1.00 88.12 121 TYR A CA 1
ATOM 1021 C C . TYR A 1 121 ? 7.108 -10.819 -4.025 1.00 88.12 121 TYR A C 1
ATOM 1023 O O . TYR A 1 121 ? 7.863 -11.640 -3.503 1.00 88.12 121 TYR A O 1
ATOM 1031 N N . ASP A 1 122 ? 6.879 -10.750 -5.328 1.00 91.19 122 ASP A N 1
ATOM 1032 C CA . ASP A 1 122 ? 7.616 -11.510 -6.319 1.00 91.19 122 ASP A CA 1
ATOM 1033 C C . ASP A 1 122 ? 8.784 -10.666 -6.846 1.00 91.19 122 ASP A C 1
ATOM 1035 O O . ASP A 1 122 ? 8.612 -9.582 -7.417 1.00 91.19 122 ASP A O 1
ATOM 1039 N N . PHE A 1 123 ? 9.985 -11.166 -6.567 1.00 89.56 123 PHE A N 1
ATOM 1040 C CA . PHE A 1 123 ? 11.260 -10.579 -6.960 1.00 89.56 123 PHE A CA 1
ATOM 1041 C C . PHE A 1 123 ? 11.930 -11.369 -8.092 1.00 89.56 123 PHE A C 1
ATOM 1043 O O . PHE A 1 123 ? 13.080 -11.073 -8.423 1.00 89.56 123 PHE A O 1
ATOM 1050 N N . GLU A 1 124 ? 11.259 -12.368 -8.671 1.00 90.94 124 GLU A N 1
ATOM 1051 C CA . GLU A 1 124 ? 11.749 -13.049 -9.866 1.00 90.94 124 GLU A CA 1
ATOM 1052 C C . GLU A 1 124 ? 12.021 -12.010 -10.966 1.00 90.94 124 GLU A C 1
ATOM 1054 O O . GLU A 1 124 ? 11.281 -11.038 -11.127 1.00 90.94 124 GLU A O 1
ATOM 1059 N N . ASP A 1 125 ? 13.169 -12.141 -11.635 1.00 90.19 125 ASP A N 1
ATOM 1060 C CA . ASP A 1 125 ? 13.695 -11.195 -12.632 1.00 90.19 125 ASP A CA 1
ATOM 1061 C C . ASP A 1 125 ? 13.916 -9.740 -12.157 1.00 90.19 125 ASP A C 1
ATOM 1063 O O . ASP A 1 125 ? 14.283 -8.855 -12.942 1.00 90.19 125 ASP A O 1
ATOM 1067 N N . ALA A 1 126 ? 13.771 -9.454 -10.858 1.00 86.06 126 ALA A N 1
ATOM 1068 C CA . ALA A 1 126 ? 14.033 -8.130 -10.313 1.00 86.06 126 ALA A CA 1
ATOM 1069 C C . ALA A 1 126 ? 15.543 -7.902 -10.133 1.00 86.06 126 ALA A C 1
ATOM 1071 O O . ALA A 1 126 ? 16.167 -8.325 -9.162 1.00 86.06 126 ALA A O 1
ATOM 1072 N N . GLY A 1 127 ? 16.151 -7.175 -11.072 1.00 84.94 127 GLY A N 1
ATOM 1073 C CA . GLY A 1 127 ? 17.558 -6.782 -10.972 1.00 84.94 127 GLY A CA 1
ATOM 1074 C C . GLY A 1 127 ? 17.847 -5.753 -9.865 1.00 84.94 127 GLY A C 1
ATOM 1075 O O . GLY A 1 127 ? 16.961 -5.064 -9.354 1.00 84.94 127 GLY A O 1
ATOM 1076 N N . PHE A 1 128 ? 19.134 -5.536 -9.571 1.00 86.50 128 PHE A N 1
ATOM 1077 C CA . PHE A 1 128 ? 19.606 -4.562 -8.568 1.00 86.50 128 PHE A CA 1
ATOM 1078 C C . PHE A 1 128 ? 19.108 -3.118 -8.786 1.00 86.50 128 PHE A C 1
ATOM 1080 O O . PHE A 1 128 ? 19.097 -2.322 -7.844 1.00 86.50 128 PHE A O 1
ATOM 1087 N N . ARG A 1 129 ? 18.640 -2.775 -9.998 1.00 85.06 129 ARG A N 1
ATOM 1088 C CA . ARG A 1 129 ? 18.071 -1.457 -10.338 1.00 85.06 129 ARG A CA 1
ATOM 1089 C C . ARG A 1 129 ? 16.921 -1.030 -9.423 1.00 85.06 129 ARG A C 1
ATOM 1091 O O . ARG A 1 129 ? 16.691 0.169 -9.280 1.00 85.06 129 ARG A O 1
ATOM 1098 N N . TYR A 1 130 ? 16.224 -1.985 -8.805 1.00 86.50 130 TYR A N 1
ATOM 1099 C CA . TYR A 1 130 ? 15.076 -1.703 -7.949 1.00 86.50 130 TYR A CA 1
ATOM 1100 C C . TYR A 1 130 ? 15.437 -1.380 -6.492 1.00 86.50 130 TYR A C 1
ATOM 1102 O O . TYR A 1 130 ? 14.642 -0.748 -5.796 1.00 86.50 130 TYR A O 1
ATOM 1110 N N . ILE A 1 131 ? 16.648 -1.725 -6.032 1.00 84.31 131 ILE A N 1
ATOM 1111 C CA . ILE A 1 131 ? 17.078 -1.518 -4.635 1.00 84.31 131 ILE A CA 1
ATOM 1112 C C . ILE A 1 131 ? 16.992 -0.045 -4.229 1.00 84.31 131 ILE A C 1
ATOM 1114 O O . ILE A 1 131 ? 16.583 0.267 -3.112 1.00 84.31 131 ILE A O 1
ATOM 1118 N N . LYS A 1 132 ? 17.288 0.877 -5.155 1.00 88.44 132 LYS A N 1
ATOM 1119 C CA . LYS A 1 132 ? 17.200 2.327 -4.914 1.00 88.44 132 LYS A CA 1
ATOM 1120 C C . LYS A 1 132 ? 15.793 2.804 -4.522 1.00 88.44 132 LYS A C 1
ATOM 1122 O O . LYS A 1 132 ? 15.663 3.869 -3.928 1.00 88.44 132 LYS A O 1
ATOM 1127 N N . TYR A 1 133 ? 14.744 2.036 -4.829 1.00 87.81 133 TYR A N 1
ATOM 1128 C CA . TYR A 1 133 ? 13.369 2.354 -4.436 1.00 87.81 133 TYR A CA 1
ATOM 1129 C C . TYR A 1 133 ? 12.996 1.784 -3.063 1.00 87.81 133 TYR A C 1
ATOM 1131 O O . TYR A 1 133 ? 12.131 2.353 -2.395 1.00 87.81 133 TYR A O 1
ATOM 1139 N N . GLY A 1 134 ? 13.696 0.748 -2.591 1.00 83.12 134 GLY A N 1
ATOM 1140 C CA . GLY A 1 134 ? 13.531 0.123 -1.274 1.00 83.12 134 GLY A CA 1
ATOM 1141 C C . GLY A 1 134 ? 14.109 0.935 -0.110 1.00 83.12 134 GLY A C 1
ATOM 1142 O O . GLY A 1 134 ? 14.629 0.364 0.844 1.00 83.12 134 GLY A O 1
ATOM 1143 N N . THR A 1 135 ? 14.066 2.269 -0.179 1.00 86.69 135 THR A N 1
ATOM 1144 C CA . THR A 1 135 ? 14.551 3.118 0.917 1.00 86.69 135 THR A CA 1
ATOM 1145 C C . THR A 1 135 ? 13.681 2.938 2.166 1.00 86.69 135 THR A C 1
ATOM 1147 O O . THR A 1 135 ? 12.466 2.752 2.031 1.00 86.69 135 THR A O 1
ATOM 1150 N N . PRO A 1 136 ? 14.240 3.085 3.383 1.00 85.44 136 PRO A N 1
ATOM 1151 C CA . PRO A 1 136 ? 13.450 3.033 4.611 1.00 85.44 136 PRO A CA 1
ATOM 1152 C C . PRO A 1 136 ? 12.249 3.980 4.571 1.00 85.44 136 PRO A C 1
ATOM 1154 O O . PRO A 1 136 ? 11.144 3.583 4.915 1.00 85.44 136 PRO A O 1
ATOM 1157 N N . LYS A 1 137 ? 12.423 5.202 4.047 1.00 85.75 137 LYS A N 1
ATOM 1158 C CA . LYS A 1 137 ? 11.332 6.176 3.884 1.00 85.75 137 LYS A CA 1
ATOM 1159 C C . LYS A 1 137 ? 10.174 5.621 3.046 1.00 85.75 137 LYS A C 1
ATOM 1161 O O . LYS A 1 137 ? 9.020 5.792 3.422 1.00 85.75 137 LYS A O 1
ATOM 1166 N N . ASN A 1 138 ? 10.463 4.965 1.922 1.00 84.19 138 ASN A N 1
ATOM 1167 C CA . ASN A 1 138 ? 9.424 4.416 1.047 1.00 84.19 138 ASN A CA 1
ATOM 1168 C C . ASN A 1 138 ? 8.721 3.209 1.675 1.00 84.19 138 ASN A C 1
ATOM 1170 O O . ASN A 1 138 ? 7.498 3.123 1.599 1.00 84.19 138 ASN A O 1
ATOM 1174 N N . LEU A 1 139 ? 9.481 2.318 2.315 1.00 79.62 139 LEU A N 1
ATOM 1175 C CA . LEU A 1 139 ? 8.935 1.146 2.999 1.00 79.62 139 LEU A CA 1
ATOM 1176 C C . LEU A 1 139 ? 8.064 1.557 4.192 1.00 79.62 139 LEU A C 1
ATOM 1178 O O . LEU A 1 139 ? 6.937 1.081 4.320 1.00 79.62 139 LEU A O 1
ATOM 1182 N N . PHE A 1 140 ? 8.539 2.499 5.013 1.00 81.69 140 PHE A N 1
ATOM 1183 C CA . PHE A 1 140 ? 7.764 3.040 6.125 1.00 81.69 140 PHE A CA 1
ATOM 1184 C C . PHE A 1 140 ? 6.515 3.763 5.649 1.00 81.69 140 PHE A C 1
ATOM 1186 O O . PHE A 1 140 ? 5.479 3.584 6.269 1.00 81.69 140 PHE A O 1
ATOM 1193 N N . LEU A 1 141 ? 6.573 4.533 4.559 1.00 79.75 141 LEU A N 1
ATOM 1194 C CA . LEU A 1 141 ? 5.385 5.204 4.036 1.00 79.75 141 LEU A CA 1
ATOM 1195 C C . LEU A 1 141 ? 4.336 4.199 3.550 1.00 79.75 141 LEU A C 1
ATOM 1197 O O . LEU A 1 141 ? 3.175 4.329 3.915 1.00 79.75 141 LEU A O 1
ATOM 1201 N N . LEU A 1 142 ? 4.728 3.183 2.775 1.00 73.25 142 LEU A N 1
ATOM 1202 C CA . LEU A 1 142 ? 3.800 2.144 2.311 1.00 73.25 142 LEU A CA 1
ATOM 1203 C C . LEU A 1 142 ? 3.171 1.391 3.488 1.00 73.25 142 LEU A C 1
ATOM 1205 O O . LEU A 1 142 ? 1.958 1.210 3.528 1.00 73.25 142 LEU A O 1
ATOM 1209 N N . HIS A 1 143 ? 3.979 1.034 4.487 1.00 71.00 143 HIS A N 1
ATOM 1210 C CA . HIS A 1 143 ? 3.494 0.422 5.719 1.00 71.00 143 HIS A CA 1
ATOM 1211 C C . HIS A 1 143 ? 2.575 1.367 6.511 1.00 71.00 143 HIS A C 1
ATOM 1213 O O . HIS A 1 143 ? 1.524 0.957 6.996 1.00 71.00 143 HIS A O 1
ATOM 1219 N N . HIS A 1 144 ? 2.942 2.643 6.643 1.00 71.00 144 HIS A N 1
ATOM 1220 C CA . HIS A 1 144 ? 2.161 3.657 7.347 1.00 71.00 144 HIS A CA 1
ATOM 1221 C C . HIS A 1 144 ? 0.800 3.851 6.681 1.00 71.00 144 HIS A C 1
ATOM 1223 O O . HIS A 1 144 ? -0.207 3.837 7.376 1.00 71.00 144 HIS A O 1
ATOM 1229 N N . VAL A 1 145 ? 0.746 3.912 5.350 1.00 68.25 145 VAL A N 1
ATOM 1230 C CA . VAL A 1 145 ? -0.502 3.949 4.580 1.00 68.25 145 VAL A CA 1
ATOM 1231 C C . VAL A 1 145 ? -1.377 2.728 4.887 1.00 68.25 145 VAL A C 1
ATOM 1233 O O . VAL A 1 145 ? -2.560 2.893 5.181 1.00 68.25 145 VAL A O 1
ATOM 1236 N N . SER A 1 146 ? -0.819 1.515 4.911 1.00 61.81 146 SER A N 1
ATOM 1237 C CA . SER A 1 146 ? -1.571 0.301 5.263 1.00 61.81 146 SER A CA 1
ATOM 1238 C C . SER A 1 146 ? -2.088 0.303 6.714 1.00 61.81 146 SER A C 1
ATOM 1240 O O . SER A 1 146 ? -3.227 -0.086 6.962 1.00 61.81 146 SER A O 1
ATOM 1242 N N . PHE A 1 147 ? -1.294 0.773 7.683 1.00 60.97 147 PHE A N 1
ATOM 1243 C CA . PHE A 1 147 ? -1.604 0.700 9.125 1.00 60.97 147 PHE A CA 1
ATOM 1244 C C . PHE A 1 147 ? -2.396 1.885 9.693 1.00 60.97 147 PHE A C 1
ATOM 1246 O O . PHE A 1 147 ? -3.109 1.743 10.694 1.00 60.97 147 PHE A O 1
ATOM 1253 N N . VAL A 1 148 ? -2.243 3.069 9.105 1.00 59.38 148 VAL A N 1
ATOM 1254 C CA . VAL A 1 148 ? -3.034 4.254 9.453 1.00 59.38 148 VAL A CA 1
ATOM 1255 C C . VAL A 1 148 ? -4.449 4.117 8.928 1.00 59.38 148 VAL A C 1
ATOM 1257 O O . VAL A 1 148 ? -5.371 4.579 9.595 1.00 59.38 148 VAL A O 1
ATOM 1260 N N . SER A 1 149 ? -4.622 3.437 7.791 1.00 52.44 149 SER A N 1
ATOM 1261 C CA . SER A 1 149 ? -5.909 3.421 7.114 1.00 52.44 149 SER A CA 1
ATOM 1262 C C . SER A 1 149 ? -6.976 2.638 7.862 1.00 52.44 149 SER A C 1
ATOM 1264 O O . SER A 1 149 ? -8.073 3.155 7.870 1.00 52.44 149 SER A O 1
ATOM 1266 N N . ILE A 1 150 ? -6.707 1.496 8.525 1.00 55.22 150 ILE A N 1
ATOM 1267 C CA . ILE A 1 150 ? -7.742 0.788 9.326 1.00 55.22 150 ILE A CA 1
ATOM 1268 C C . ILE A 1 150 ? -7.221 -0.290 10.303 1.00 55.22 150 ILE A C 1
ATOM 1270 O O . ILE A 1 150 ? -7.929 -0.601 11.256 1.00 55.22 150 ILE A O 1
ATOM 1274 N N . PHE A 1 151 ? -6.019 -0.864 10.159 1.00 51.06 151 PHE A N 1
ATOM 1275 C CA . PHE A 1 151 ? -5.709 -2.113 10.882 1.00 51.06 151 PHE A CA 1
ATOM 1276 C C . PHE A 1 151 ? -5.377 -2.012 12.374 1.00 51.06 151 PHE A C 1
ATOM 1278 O O . PHE A 1 151 ? -4.619 -1.151 12.843 1.00 51.06 151 PHE A O 1
ATOM 1285 N N . PHE A 1 152 ? -5.909 -3.012 13.085 1.00 42.81 152 PHE A N 1
ATOM 1286 C CA . PHE A 1 152 ? -5.577 -3.379 14.449 1.00 42.81 152 PHE A CA 1
ATOM 1287 C C . PHE A 1 152 ? -4.079 -3.687 14.577 1.00 42.81 152 PHE A C 1
ATOM 1289 O O . PHE A 1 152 ? -3.492 -4.435 13.801 1.00 42.81 152 PHE A O 1
ATOM 1296 N N . SER A 1 153 ? -3.501 -3.057 15.597 1.00 37.06 153 SER A N 1
ATOM 1297 C CA . SER A 1 153 ? -2.261 -3.346 16.315 1.00 37.06 153 SER A CA 1
ATOM 1298 C C . SER A 1 153 ? -1.436 -4.570 15.876 1.00 37.06 153 SER A C 1
ATOM 1300 O O . SER A 1 153 ? -1.907 -5.708 15.892 1.00 37.06 153 SER A O 1
ATOM 1302 N N . LEU A 1 154 ? -0.128 -4.327 15.726 1.00 37.22 154 LEU A N 1
ATOM 1303 C CA . LEU A 1 154 ? 1.011 -5.246 15.918 1.00 37.22 154 LEU A CA 1
ATOM 1304 C C . LEU A 1 154 ? 0.795 -6.384 16.958 1.00 37.22 154 LEU A C 1
ATOM 1306 O O . LEU A 1 154 ? 1.489 -7.398 16.936 1.00 37.22 154 LEU A O 1
ATOM 1310 N N . GLY A 1 155 ? -0.159 -6.239 17.882 1.00 35.28 155 GLY A N 1
ATOM 1311 C CA . GLY A 1 155 ? -0.535 -7.205 18.907 1.00 35.28 155 GLY A CA 1
ATOM 1312 C C . GLY A 1 155 ? -1.209 -8.504 18.444 1.00 35.28 155 GLY A C 1
ATOM 1313 O O . GLY A 1 155 ? -1.330 -9.400 19.275 1.00 35.28 155 GLY A O 1
ATOM 1314 N N . GLN A 1 156 ? -1.661 -8.678 17.194 1.00 37.00 156 GLN A N 1
ATOM 1315 C CA . GLN A 1 156 ? -2.042 -10.025 16.706 1.00 37.00 156 GLN A CA 1
ATOM 1316 C C . GLN A 1 156 ? -0.827 -10.827 16.220 1.00 37.00 156 GLN A C 1
ATOM 1318 O O . GLN A 1 156 ? -0.680 -11.981 16.612 1.00 37.00 156 GLN A O 1
ATOM 1323 N N . VAL A 1 157 ? 0.108 -10.194 15.504 1.00 39.06 157 VAL A N 1
ATOM 1324 C CA . VAL A 1 157 ? 1.367 -10.834 15.079 1.00 39.06 157 VAL A CA 1
ATOM 1325 C C . VAL A 1 157 ? 2.198 -11.277 16.291 1.00 39.06 157 VAL A C 1
ATOM 1327 O O . VAL A 1 157 ? 2.700 -12.395 16.326 1.00 39.06 157 VAL A O 1
ATOM 1330 N N . LEU A 1 158 ? 2.269 -10.454 17.345 1.00 32.09 158 LEU A N 1
ATOM 1331 C CA . LEU A 1 158 ? 2.986 -10.811 18.578 1.00 32.09 158 LEU A CA 1
ATOM 1332 C C . LEU A 1 158 ? 2.294 -11.910 19.404 1.00 32.09 158 LEU A C 1
ATOM 1334 O O . LEU A 1 158 ? 2.973 -12.674 20.086 1.00 32.09 158 LEU A O 1
ATOM 1338 N N . ARG A 1 159 ? 0.959 -12.026 19.347 1.00 33.56 159 ARG A N 1
ATOM 1339 C CA . ARG A 1 159 ? 0.225 -13.093 20.055 1.00 33.56 159 ARG A CA 1
ATOM 1340 C C . ARG A 1 159 ? 0.337 -14.450 19.369 1.00 33.56 159 ARG A C 1
ATOM 1342 O O . ARG A 1 159 ? 0.285 -15.457 20.066 1.00 33.56 159 ARG A O 1
ATOM 1349 N N . GLU A 1 160 ? 0.520 -14.477 18.054 1.00 35.75 160 GLU A N 1
ATOM 1350 C CA . GLU A 1 160 ? 0.803 -15.707 17.305 1.00 35.75 160 GLU A CA 1
ATOM 1351 C C . GLU A 1 160 ? 2.268 -16.147 17.480 1.00 35.75 160 GLU A C 1
ATOM 1353 O O . GLU A 1 160 ? 2.522 -17.333 17.661 1.00 35.75 160 GLU A O 1
ATOM 1358 N N . MET A 1 161 ? 3.228 -15.212 17.563 1.00 36.75 161 MET A N 1
ATOM 1359 C CA . MET A 1 161 ? 4.639 -15.549 17.844 1.00 36.75 161 MET A CA 1
ATOM 1360 C C . MET A 1 161 ? 4.898 -16.045 19.275 1.00 36.75 161 MET A C 1
ATOM 1362 O O . MET A 1 161 ? 5.888 -16.723 19.504 1.00 36.75 161 MET A O 1
ATOM 1366 N N . HIS A 1 162 ? 4.024 -15.737 20.237 1.00 36.25 162 HIS A N 1
ATOM 1367 C CA . HIS A 1 162 ? 4.097 -16.287 21.600 1.00 36.25 162 HIS A CA 1
ATOM 1368 C C . HIS A 1 162 ? 3.361 -17.628 21.771 1.00 36.25 162 HIS A C 1
ATOM 1370 O O . HIS A 1 162 ? 3.379 -18.197 22.863 1.00 36.25 162 HIS A O 1
ATOM 1376 N N . LYS A 1 163 ? 2.675 -18.107 20.726 1.00 41.28 163 LYS A N 1
ATOM 1377 C CA . LYS A 1 163 ? 1.948 -19.387 20.710 1.00 41.28 163 LYS A CA 1
ATOM 1378 C C . LYS A 1 163 ? 2.637 -20.468 19.867 1.00 41.28 163 LYS A C 1
ATOM 1380 O O . LYS A 1 163 ? 2.097 -21.569 19.771 1.00 41.28 163 LYS A O 1
ATOM 1385 N N . GLN A 1 164 ? 3.788 -20.157 19.275 1.00 38.91 164 GLN A N 1
ATOM 1386 C CA . GLN A 1 164 ? 4.708 -21.112 18.650 1.00 38.91 164 GLN A CA 1
ATOM 1387 C C . GLN A 1 164 ? 5.906 -21.333 19.570 1.00 38.91 164 GLN A C 1
ATOM 1389 O O . GLN A 1 164 ? 6.432 -22.465 19.555 1.00 38.91 164 GLN A O 1
#

Foldseek 3Di:
DDDPLCPPDDQDPLQLVLLCVQVVNPVVSSVVLVVLVVVCCVVPVLLVPDDDDDVPPDQLLVQKDFDPDADPLLATEIEGRPQSHDCVVQPPSNVLSSLLVVLVVCSSDVSCSRRPHDYHYHCVV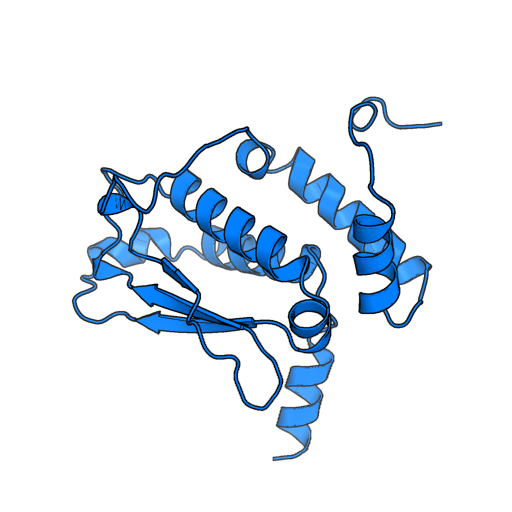PDPVCVVCVDPVNVVSSVSSRPSSHHDDVVVVVVVVVVD

Organism: Araneus ventricosus (NCBI:txid182803)

pLDDT: mean 79.53, std 15.83, range [32.09, 94.19]

InterPro domains:
  IPR036273 CRAL/TRIO, N-terminal domain superfamily [SSF46938] (10-51)
  IPR036865 CRAL-TRIO lipid binding domain superfamily [G3DSA:3.40.525.10] (62-140)
  IPR036865 CRAL-TRIO lipid binding domain superfamily [SSF52087] (63-137)